Protein AF-K6H192-F1 (afdb_monomer_lite)

Structure (mmCIF, N/CA/C/O backbone):
data_AF-K6H192-F1
#
_entry.id   AF-K6H192-F1
#
loop_
_atom_site.group_PDB
_atom_site.id
_atom_site.type_symbol
_atom_site.label_atom_id
_atom_site.label_alt_id
_atom_site.label_comp_id
_atom_site.label_asym_id
_atom_site.label_entity_id
_atom_site.label_seq_id
_atom_site.pdbx_PDB_ins_code
_atom_site.Cartn_x
_atom_site.Cartn_y
_atom_site.Cartn_z
_atom_site.occupancy
_atom_site.B_iso_or_equiv
_atom_site.auth_seq_id
_atom_site.auth_comp_id
_atom_site.auth_asym_id
_atom_site.auth_atom_id
_atom_site.pdbx_PDB_model_num
ATOM 1 N N . MET A 1 1 ? 25.433 8.983 -32.541 1.00 69.25 1 MET A N 1
ATOM 2 C CA . MET A 1 1 ? 24.505 8.370 -31.562 1.00 69.25 1 MET A CA 1
ATOM 3 C C . MET A 1 1 ? 23.117 8.943 -31.771 1.00 69.25 1 MET A C 1
ATOM 5 O O . MET A 1 1 ? 22.984 10.161 -31.803 1.00 69.25 1 MET A O 1
ATOM 9 N N . ASN A 1 2 ? 22.099 8.099 -31.941 1.00 88.75 2 ASN A N 1
ATOM 10 C CA . ASN A 1 2 ? 20.726 8.570 -32.102 1.00 88.75 2 ASN A CA 1
ATOM 11 C C . ASN A 1 2 ? 20.168 8.999 -30.733 1.00 88.75 2 ASN A C 1
ATOM 13 O O . ASN A 1 2 ? 19.766 8.164 -29.925 1.00 88.75 2 ASN A O 1
ATOM 17 N N . LYS A 1 3 ? 20.200 10.308 -30.457 1.00 91.81 3 LYS A N 1
ATOM 18 C CA . LYS A 1 3 ? 19.786 10.905 -29.176 1.00 91.81 3 LYS A CA 1
ATOM 19 C C . LYS A 1 3 ? 18.352 10.526 -28.791 1.00 91.81 3 LYS A C 1
ATOM 21 O O . LYS A 1 3 ? 18.087 10.279 -27.620 1.00 91.81 3 LYS A O 1
ATOM 26 N N . LEU A 1 4 ? 17.463 10.420 -29.779 1.00 94.38 4 LEU A N 1
ATOM 27 C CA . LEU A 1 4 ? 16.063 10.054 -29.577 1.00 94.38 4 LEU A CA 1
ATOM 28 C C . LEU A 1 4 ? 15.927 8.598 -29.110 1.00 94.38 4 LEU A C 1
ATOM 30 O O . LEU A 1 4 ? 15.203 8.327 -28.157 1.00 94.38 4 LEU A O 1
ATOM 34 N N . ALA A 1 5 ? 16.684 7.676 -29.713 1.00 93.88 5 ALA A N 1
ATOM 35 C CA . ALA A 1 5 ? 16.697 6.273 -29.294 1.00 93.88 5 ALA A CA 1
ATOM 36 C C . ALA A 1 5 ? 17.199 6.110 -27.848 1.00 93.88 5 ALA A C 1
ATOM 38 O O . ALA A 1 5 ? 16.618 5.352 -27.075 1.00 93.88 5 ALA A O 1
ATOM 39 N N . LEU A 1 6 ? 18.233 6.867 -27.459 1.00 93.50 6 LEU A N 1
ATOM 40 C CA . LEU A 1 6 ? 18.745 6.869 -26.086 1.00 93.50 6 LEU A CA 1
ATOM 41 C C . LEU A 1 6 ? 17.708 7.408 -25.087 1.00 93.50 6 LEU A C 1
ATOM 43 O O . LEU A 1 6 ? 17.506 6.811 -24.035 1.00 93.50 6 LEU A O 1
ATOM 47 N N . GLN A 1 7 ? 17.028 8.511 -25.410 1.00 93.75 7 GLN A N 1
ATOM 48 C CA . GLN A 1 7 ? 15.998 9.089 -24.540 1.00 93.75 7 GLN A CA 1
ATOM 49 C C . GLN A 1 7 ? 14.805 8.145 -24.344 1.00 93.75 7 GLN A C 1
ATOM 51 O O . GLN A 1 7 ? 14.357 7.967 -23.214 1.00 93.75 7 GLN A O 1
ATOM 56 N N . LEU A 1 8 ? 14.330 7.501 -25.415 1.00 96.12 8 LEU A N 1
ATOM 57 C CA . LEU A 1 8 ? 13.251 6.514 -25.324 1.00 96.12 8 LEU A CA 1
ATOM 58 C C . LEU A 1 8 ? 13.645 5.321 -24.450 1.00 96.12 8 LEU A C 1
ATOM 60 O O . LEU A 1 8 ? 12.865 4.909 -23.595 1.00 96.12 8 LEU A O 1
ATOM 64 N N . PHE A 1 9 ? 14.863 4.803 -24.623 1.00 94.75 9 PHE A N 1
ATOM 65 C CA . PHE A 1 9 ? 15.369 3.705 -23.805 1.00 94.75 9 PHE A CA 1
ATOM 66 C C . PHE A 1 9 ? 15.406 4.064 -22.313 1.00 94.75 9 PHE A C 1
ATOM 68 O O . PHE A 1 9 ? 14.970 3.271 -21.483 1.00 94.75 9 PHE A O 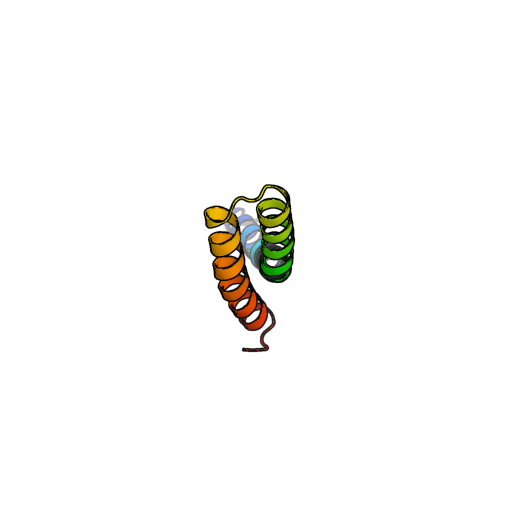1
ATOM 75 N N . LEU A 1 10 ? 15.870 5.270 -21.969 1.00 93.50 10 LEU A N 1
ATOM 76 C CA . LEU A 1 10 ? 15.940 5.728 -20.578 1.00 93.50 10 LEU A CA 1
ATOM 77 C C . LEU A 1 10 ? 14.557 5.830 -19.921 1.00 93.50 10 LEU A C 1
ATOM 79 O O . LEU A 1 10 ? 14.402 5.424 -18.772 1.00 93.50 10 LEU A O 1
ATOM 83 N N . VAL A 1 11 ? 13.546 6.327 -20.643 1.00 95.12 11 VAL A N 1
ATOM 84 C CA . VAL A 1 11 ? 12.161 6.360 -20.140 1.00 95.12 11 VAL A CA 1
ATOM 85 C C . VAL A 1 11 ? 11.641 4.943 -19.924 1.00 95.12 11 VAL A C 1
ATOM 87 O O . VAL A 1 11 ? 11.098 4.643 -18.863 1.00 95.12 11 VAL A O 1
ATOM 90 N N . LEU A 1 12 ? 11.851 4.054 -20.899 1.00 95.25 12 LEU A N 1
ATOM 91 C CA . LEU A 1 12 ? 11.385 2.671 -20.824 1.00 95.25 12 LEU A CA 1
ATOM 92 C C . LEU A 1 12 ? 12.021 1.916 -19.648 1.00 95.25 12 LEU A C 1
ATOM 94 O O . LEU A 1 12 ? 11.337 1.174 -18.950 1.00 95.25 12 LEU A O 1
ATOM 98 N N . ALA A 1 13 ? 13.308 2.159 -19.386 1.00 94.06 13 ALA A N 1
ATOM 99 C CA . ALA A 1 13 ? 14.040 1.569 -18.269 1.00 94.06 13 ALA A CA 1
ATOM 100 C C . ALA A 1 13 ? 13.519 2.019 -16.891 1.00 94.06 13 ALA A C 1
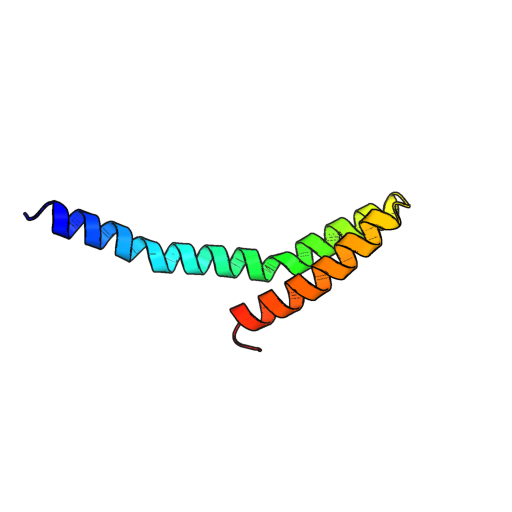ATOM 102 O O . ALA A 1 13 ? 13.713 1.309 -15.905 1.00 94.06 13 ALA A O 1
ATOM 103 N N . PHE A 1 14 ? 12.839 3.166 -16.806 1.00 95.50 14 PHE A N 1
ATOM 104 C CA . PHE A 1 14 ? 12.270 3.669 -15.554 1.00 95.50 14 PHE A CA 1
ATOM 105 C C . PHE A 1 14 ? 10.914 3.034 -15.213 1.00 95.50 14 PHE A C 1
ATOM 107 O O . PHE A 1 14 ? 10.546 2.951 -14.041 1.00 95.50 14 PHE A O 1
ATOM 114 N N . ILE A 1 15 ? 10.178 2.548 -16.219 1.00 95.44 15 ILE A N 1
ATOM 115 C CA . ILE A 1 15 ? 8.827 1.991 -16.050 1.00 95.44 15 ILE A CA 1
ATOM 116 C C . ILE A 1 15 ? 8.798 0.835 -15.030 1.00 95.44 15 ILE A C 1
ATOM 118 O O . ILE A 1 15 ? 7.962 0.892 -14.127 1.00 95.44 15 ILE A O 1
ATOM 122 N N . PRO A 1 16 ? 9.698 -0.172 -15.075 1.00 95.00 16 PRO A N 1
ATOM 123 C CA . PRO A 1 16 ? 9.688 -1.259 -14.094 1.00 95.00 16 PRO A CA 1
ATOM 124 C C . PRO A 1 16 ? 9.897 -0.775 -12.656 1.00 95.00 16 PRO A C 1
ATOM 126 O O . PRO A 1 16 ? 9.257 -1.275 -11.735 1.00 95.00 16 PRO A O 1
ATOM 129 N N . ILE A 1 17 ? 10.761 0.226 -12.460 1.00 95.06 17 ILE A N 1
ATOM 130 C CA . ILE A 1 17 ? 11.037 0.802 -11.138 1.00 95.06 17 ILE A CA 1
ATOM 131 C C . ILE A 1 17 ? 9.806 1.549 -10.622 1.00 95.06 17 ILE A C 1
ATOM 133 O O . ILE A 1 17 ? 9.426 1.378 -9.466 1.00 95.06 17 ILE A O 1
ATOM 137 N N . ALA A 1 18 ? 9.156 2.342 -11.477 1.00 94.88 18 ALA A N 1
ATOM 138 C CA . ALA A 1 18 ? 7.914 3.025 -11.128 1.00 94.88 18 ALA A CA 1
ATOM 139 C C . ALA A 1 18 ? 6.819 2.025 -10.723 1.00 94.88 18 ALA A C 1
ATOM 141 O O . ALA A 1 18 ? 6.199 2.203 -9.677 1.00 94.88 18 ALA A O 1
ATOM 142 N N . ILE A 1 19 ? 6.644 0.938 -11.486 1.00 95.88 19 ILE A N 1
ATOM 143 C CA . ILE A 1 19 ? 5.693 -0.133 -11.152 1.00 95.88 19 ILE A CA 1
ATOM 144 C C . ILE A 1 19 ? 6.031 -0.756 -9.794 1.00 95.88 19 ILE A C 1
ATOM 146 O O . ILE A 1 19 ? 5.142 -0.900 -8.956 1.00 95.88 19 ILE A O 1
ATOM 150 N N . LEU A 1 20 ? 7.304 -1.077 -9.544 1.00 96.06 20 LEU A N 1
ATOM 151 C CA . LEU A 1 20 ? 7.744 -1.644 -8.269 1.00 96.06 20 LEU A CA 1
ATOM 152 C C . LEU A 1 20 ? 7.414 -0.709 -7.097 1.00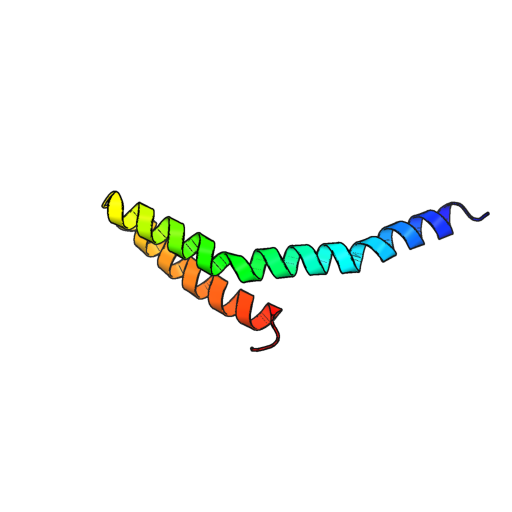 96.06 20 LEU A C 1
ATOM 154 O O . LEU A 1 20 ? 6.799 -1.136 -6.123 1.00 96.06 20 LEU A O 1
ATOM 158 N N . ILE A 1 21 ? 7.760 0.574 -7.201 1.00 97.00 21 ILE A N 1
ATOM 159 C CA . ILE A 1 21 ? 7.494 1.556 -6.142 1.00 97.00 21 ILE A CA 1
ATOM 160 C C . ILE A 1 21 ? 5.987 1.691 -5.903 1.00 97.00 21 ILE A C 1
ATOM 162 O O . ILE A 1 21 ? 5.538 1.616 -4.759 1.00 97.00 21 ILE A O 1
ATOM 166 N N . SER A 1 22 ? 5.189 1.832 -6.964 1.00 95.38 22 SER A N 1
ATOM 167 C CA . SER A 1 22 ? 3.730 1.908 -6.854 1.00 95.38 22 SER A CA 1
ATOM 168 C C . SER A 1 22 ? 3.134 0.649 -6.224 1.00 95.38 22 SER A C 1
ATOM 170 O O . SER A 1 22 ? 2.243 0.762 -5.384 1.00 95.38 22 SER A O 1
ATOM 172 N N . SER A 1 23 ? 3.651 -0.537 -6.561 1.00 96.19 23 SER A N 1
ATOM 173 C CA . SER A 1 23 ? 3.184 -1.802 -5.983 1.00 96.19 23 SER A CA 1
ATOM 174 C C . SER A 1 23 ? 3.423 -1.872 -4.472 1.00 96.19 23 SER A C 1
ATOM 176 O O . SER A 1 23 ? 2.523 -2.256 -3.724 1.00 96.19 23 SER A O 1
ATOM 178 N N . ILE A 1 24 ? 4.586 -1.405 -4.003 1.00 96.69 24 ILE A N 1
ATOM 179 C CA . ILE A 1 24 ? 4.919 -1.338 -2.574 1.00 96.69 24 ILE A CA 1
ATOM 180 C C . ILE A 1 24 ? 3.975 -0.368 -1.860 1.00 96.69 24 ILE A C 1
ATOM 182 O O . ILE A 1 24 ? 3.420 -0.707 -0.816 1.00 96.69 24 ILE A O 1
ATOM 186 N N . ILE A 1 25 ? 3.747 0.816 -2.435 1.00 97.62 25 ILE A N 1
ATOM 187 C CA . ILE A 1 25 ? 2.848 1.825 -1.859 1.00 97.62 25 ILE A CA 1
ATOM 188 C C . ILE A 1 25 ? 1.426 1.267 -1.712 1.00 97.62 25 ILE A C 1
ATOM 190 O O . ILE A 1 25 ? 0.840 1.378 -0.636 1.00 97.62 25 ILE A O 1
ATOM 194 N N . ILE A 1 26 ? 0.884 0.633 -2.758 1.00 97.31 26 ILE A N 1
ATOM 195 C CA . ILE A 1 26 ? -0.465 0.046 -2.717 1.00 97.31 26 ILE A CA 1
ATOM 196 C C . ILE A 1 26 ? -0.533 -1.075 -1.677 1.00 97.31 26 ILE A C 1
ATOM 198 O O . ILE A 1 26 ? -1.483 -1.133 -0.900 1.00 97.31 26 ILE A O 1
ATOM 202 N N . THR A 1 27 ? 0.498 -1.919 -1.603 1.00 97.50 27 THR A N 1
ATOM 203 C CA . THR A 1 27 ? 0.561 -3.021 -0.631 1.00 97.50 27 THR A CA 1
ATOM 204 C C . THR A 1 27 ? 0.536 -2.521 0.818 1.00 97.50 27 THR A C 1
ATOM 206 O O . THR A 1 27 ? -0.023 -3.179 1.692 1.00 97.50 27 THR A O 1
ATOM 209 N N . LEU A 1 28 ? 1.093 -1.336 1.086 1.00 97.94 28 LEU A N 1
ATOM 210 C CA . LEU A 1 28 ? 1.103 -0.716 2.416 1.00 97.94 28 LEU A CA 1
ATOM 211 C C . LEU A 1 28 ? -0.163 0.099 2.734 1.00 97.94 28 LEU A C 1
ATOM 213 O O . LEU A 1 28 ? -0.388 0.446 3.896 1.00 97.94 28 LEU A O 1
ATOM 217 N N . ALA A 1 29 ? -1.015 0.392 1.748 1.00 97.81 29 ALA A N 1
ATOM 218 C CA . ALA A 1 29 ? -2.216 1.208 1.932 1.00 97.81 29 ALA A CA 1
ATOM 219 C C . ALA A 1 29 ? -3.188 0.695 3.024 1.00 97.81 29 ALA A C 1
ATOM 221 O O . ALA A 1 29 ? -3.716 1.529 3.768 1.00 97.81 29 ALA A O 1
ATOM 222 N N . PRO A 1 30 ? -3.401 -0.627 3.217 1.00 98.06 30 PRO A N 1
ATOM 223 C CA . PRO A 1 30 ? -4.229 -1.131 4.316 1.00 98.06 30 PRO A CA 1
ATOM 224 C C . PRO A 1 30 ? -3.674 -0.770 5.700 1.00 98.06 30 PRO A C 1
ATOM 226 O O . PRO A 1 30 ? -4.442 -0.417 6.594 1.00 98.06 30 PRO A O 1
ATOM 229 N N . LEU A 1 31 ? -2.346 -0.800 5.877 1.00 97.81 31 LEU A N 1
ATOM 230 C CA . LEU A 1 31 ? -1.695 -0.428 7.140 1.00 97.81 31 LEU A CA 1
ATOM 231 C C . LEU A 1 31 ? -1.856 1.064 7.433 1.00 97.81 31 LEU A C 1
ATOM 233 O O . LEU A 1 31 ? -2.069 1.457 8.580 1.00 97.81 31 LEU A O 1
ATOM 237 N N . TYR A 1 32 ? -1.795 1.896 6.394 1.00 97.88 32 TYR A N 1
ATOM 238 C CA . TYR A 1 32 ? -2.049 3.324 6.529 1.00 97.88 32 TYR A CA 1
ATOM 239 C C . TYR A 1 32 ? -3.496 3.598 6.966 1.00 97.88 32 TYR A C 1
ATOM 241 O O . TYR A 1 32 ? -3.720 4.307 7.948 1.00 97.88 32 TYR A O 1
ATOM 249 N N . CYS A 1 33 ? -4.474 2.961 6.311 1.00 98.25 33 CYS A N 1
ATOM 250 C CA . CYS A 1 33 ? -5.887 3.065 6.690 1.00 98.25 33 CYS A CA 1
ATOM 251 C C . CYS A 1 33 ? -6.130 2.572 8.124 1.00 98.25 33 CYS A C 1
ATOM 253 O O . CYS A 1 33 ? -6.873 3.201 8.873 1.00 98.25 33 CYS A O 1
ATOM 255 N N . TRP A 1 34 ? -5.462 1.490 8.537 1.00 98.00 34 TRP A N 1
ATOM 256 C CA . TRP A 1 34 ? -5.515 0.979 9.907 1.00 98.00 34 TRP A CA 1
ATOM 257 C C . TRP A 1 34 ? -5.021 2.005 10.936 1.00 98.00 34 TRP A C 1
ATOM 259 O O . TRP A 1 34 ? -5.702 2.253 11.932 1.00 98.00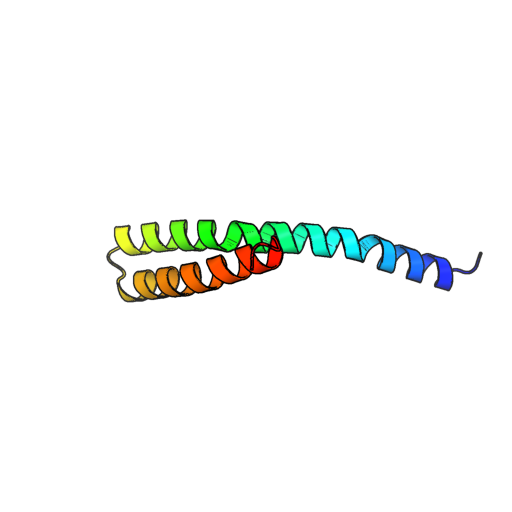 34 TRP A O 1
ATOM 269 N N . GLY A 1 35 ? -3.878 2.650 10.685 1.00 98.19 35 GLY A N 1
ATOM 270 C CA . GLY A 1 35 ? -3.346 3.683 11.577 1.00 98.19 35 GLY A CA 1
ATOM 271 C C . GLY A 1 35 ? -4.291 4.879 11.724 1.00 98.19 35 GLY A C 1
ATOM 272 O O . GLY A 1 35 ? -4.517 5.367 12.834 1.00 98.19 35 GLY A O 1
ATOM 273 N N . LEU A 1 36 ? -4.900 5.316 10.618 1.00 98.38 36 LEU A N 1
ATOM 274 C CA . LEU A 1 36 ? -5.865 6.416 10.627 1.00 98.38 36 LEU A CA 1
ATOM 275 C C . LEU A 1 36 ? -7.189 6.041 11.300 1.00 98.38 36 LEU A C 1
ATOM 277 O O . LEU A 1 36 ? -7.715 6.836 12.076 1.00 98.38 36 LEU A O 1
ATOM 281 N N . ALA A 1 37 ? -7.681 4.816 11.104 1.00 98.44 37 ALA A N 1
ATOM 282 C CA . ALA A 1 37 ? -8.854 4.309 11.813 1.00 98.44 37 ALA A CA 1
ATOM 283 C C . ALA A 1 37 ? -8.630 4.293 13.336 1.00 98.44 37 ALA A C 1
ATOM 285 O O . ALA A 1 37 ? -9.495 4.732 14.093 1.00 98.44 37 ALA A O 1
ATOM 286 N N . ILE A 1 38 ? -7.450 3.864 13.804 1.00 98.44 38 ILE A N 1
ATOM 287 C CA . ILE A 1 38 ? -7.098 3.915 15.233 1.00 98.44 38 ILE A CA 1
ATOM 288 C C . ILE A 1 38 ? -7.093 5.353 15.751 1.00 98.44 38 ILE A C 1
ATOM 290 O O . ILE A 1 38 ? -7.603 5.610 16.843 1.00 98.44 38 ILE A O 1
ATOM 294 N N . ASN A 1 39 ? -6.524 6.292 14.997 1.00 98.38 39 ASN A N 1
ATOM 295 C CA . ASN A 1 39 ? -6.520 7.695 15.400 1.00 98.38 39 ASN A CA 1
ATOM 296 C C . ASN A 1 39 ? -7.944 8.252 15.480 1.00 98.38 39 ASN A C 1
ATOM 298 O O . ASN A 1 39 ? -8.303 8.835 16.501 1.00 98.38 39 ASN A O 1
ATOM 302 N N . ALA A 1 40 ? -8.780 8.003 14.473 1.00 98.19 40 ALA A N 1
ATOM 303 C CA . ALA A 1 40 ? -10.177 8.424 14.480 1.00 98.19 40 ALA A CA 1
ATOM 304 C C . ALA A 1 40 ? -10.944 7.849 15.683 1.00 98.19 40 ALA A C 1
ATOM 306 O O . ALA A 1 40 ? -11.670 8.578 16.359 1.00 98.19 40 ALA A O 1
ATOM 307 N N . TYR A 1 41 ? -10.709 6.575 16.018 1.00 98.06 41 TYR A N 1
ATOM 308 C CA . TYR A 1 41 ? -11.260 5.951 17.221 1.00 98.06 41 TYR A CA 1
ATOM 309 C C . TYR A 1 41 ? -10.800 6.658 18.506 1.00 98.06 41 TYR A C 1
ATOM 311 O O . TYR A 1 41 ? -11.624 6.987 19.355 1.00 98.06 41 TYR A O 1
ATOM 319 N N . ARG A 1 42 ? -9.499 6.955 18.641 1.00 98.25 42 ARG A N 1
ATOM 320 C CA . ARG A 1 42 ? -8.940 7.660 19.814 1.00 98.25 42 ARG A CA 1
ATOM 321 C C . ARG A 1 42 ? -9.522 9.059 20.006 1.00 98.25 42 ARG A C 1
ATOM 323 O O . ARG A 1 42 ? -9.672 9.491 21.145 1.00 98.25 42 ARG A O 1
ATOM 330 N N . TYR A 1 43 ? -9.851 9.750 18.918 1.00 98.12 43 TYR A N 1
ATOM 331 C CA . TYR A 1 43 ? -10.462 11.082 18.949 1.00 98.12 43 TYR A CA 1
ATOM 332 C C . TYR A 1 43 ? -11.997 11.055 18.929 1.00 98.12 43 TYR A C 1
ATOM 334 O O . TYR A 1 43 ? -12.617 12.106 18.779 1.00 98.12 43 TYR A O 1
ATOM 342 N N . ASN A 1 44 ? -12.625 9.883 19.098 1.00 97.44 44 ASN A N 1
ATOM 343 C CA . ASN A 1 44 ? -14.081 9.713 19.066 1.00 97.44 44 ASN A CA 1
ATOM 344 C C . ASN A 1 44 ? -14.741 10.248 17.773 1.00 97.44 44 ASN A C 1
ATOM 346 O O . ASN A 1 44 ? -15.918 10.615 17.765 1.00 97.44 44 ASN A O 1
ATOM 350 N N . ASN A 1 45 ? -13.995 10.277 16.663 1.00 98.25 45 ASN A N 1
ATOM 351 C CA . ASN A 1 45 ? -14.486 10.726 15.365 1.00 98.25 45 ASN A CA 1
ATOM 352 C C . ASN A 1 45 ? -15.089 9.546 14.592 1.00 98.25 45 ASN A C 1
ATOM 354 O O . ASN A 1 45 ? -14.407 8.835 13.852 1.00 98.25 45 ASN A O 1
ATOM 358 N N . THR A 1 46 ? -16.384 9.315 14.791 1.00 97.69 46 THR A N 1
ATOM 359 C CA . THR A 1 46 ? -17.083 8.145 14.243 1.00 97.69 46 THR A CA 1
ATOM 360 C C . THR A 1 46 ? -17.198 8.170 12.721 1.00 97.69 46 THR A C 1
ATOM 362 O O . THR A 1 46 ? -17.040 7.126 12.093 1.00 97.69 46 THR A O 1
ATOM 365 N N . SER A 1 47 ? -17.432 9.333 12.107 1.00 97.75 47 SER A N 1
ATOM 366 C CA . SER A 1 47 ? -17.545 9.446 10.646 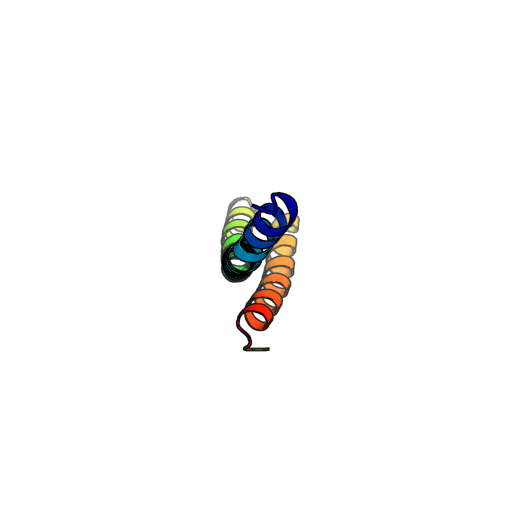1.00 97.75 47 SER A CA 1
ATOM 367 C C . SER A 1 47 ? -16.226 9.100 9.957 1.00 97.75 47 SER A C 1
ATOM 369 O O . SER A 1 47 ? -16.202 8.307 9.016 1.00 97.75 47 SER A O 1
ATOM 371 N N . GLU A 1 48 ? -15.121 9.633 10.475 1.00 97.88 48 GLU A N 1
ATOM 372 C CA . GLU A 1 48 ? -13.781 9.365 9.964 1.00 97.88 48 GLU A CA 1
ATOM 373 C C . GLU A 1 48 ? -13.349 7.912 10.216 1.00 97.88 48 GLU A C 1
ATOM 375 O O . GLU A 1 48 ? -12.762 7.281 9.338 1.00 97.88 48 GLU A O 1
ATOM 380 N N . LEU A 1 49 ? -13.705 7.335 11.369 1.00 98.50 49 LEU A N 1
ATOM 381 C CA . LEU A 1 49 ? -13.461 5.922 11.662 1.00 98.50 49 LEU A CA 1
ATOM 382 C C . LEU A 1 49 ? -14.094 5.014 10.601 1.00 98.50 49 LEU A C 1
ATOM 384 O O . LEU A 1 49 ? -13.407 4.169 10.027 1.00 98.50 49 LEU A O 1
ATOM 388 N N . TYR A 1 50 ? -15.389 5.189 10.318 1.00 98.25 50 TYR A N 1
ATOM 389 C CA . TYR A 1 50 ? -16.080 4.363 9.324 1.00 98.25 50 TYR A CA 1
ATOM 390 C C . TYR A 1 50 ? -15.542 4.583 7.909 1.00 98.25 50 TYR A C 1
ATOM 392 O O . TYR A 1 50 ? -15.452 3.623 7.141 1.00 98.25 50 TYR A O 1
ATOM 400 N N . PHE A 1 51 ? -15.129 5.809 7.579 1.00 98.44 51 PHE A N 1
ATOM 401 C CA . PHE A 1 51 ? -14.461 6.099 6.315 1.00 98.44 51 PHE A CA 1
ATOM 402 C C . PHE A 1 51 ? -13.156 5.302 6.170 1.00 98.44 51 PHE A C 1
ATOM 404 O O . PHE A 1 51 ? -12.984 4.587 5.181 1.00 98.44 51 PHE A O 1
ATOM 411 N N . TRP A 1 52 ? -12.263 5.350 7.165 1.00 98.50 52 TRP A N 1
ATOM 412 C CA . TRP A 1 52 ? -10.988 4.627 7.104 1.00 98.50 52 TRP A CA 1
ATOM 413 C C . TRP A 1 52 ? -11.152 3.109 7.159 1.00 98.50 52 TRP A C 1
ATOM 415 O O . TRP A 1 52 ? -10.382 2.400 6.514 1.00 98.50 52 TRP A O 1
ATOM 425 N N . LEU A 1 53 ? -12.171 2.595 7.854 1.00 98.38 53 LEU A N 1
ATOM 426 C CA . LEU A 1 53 ? -12.508 1.169 7.819 1.00 98.38 53 LEU A CA 1
ATOM 427 C C . LEU A 1 53 ? -12.950 0.727 6.417 1.00 98.38 53 LEU A C 1
ATOM 429 O O . LEU A 1 53 ? -12.427 -0.260 5.901 1.00 98.38 53 LEU A O 1
ATOM 433 N N . ALA A 1 54 ? -13.857 1.469 5.772 1.00 98.38 54 ALA A N 1
ATOM 434 C CA . ALA A 1 54 ? -14.307 1.163 4.413 1.00 98.38 54 ALA A CA 1
ATOM 435 C C . ALA A 1 54 ? -13.150 1.243 3.402 1.00 98.38 54 ALA A C 1
ATOM 437 O O . ALA A 1 54 ? -12.944 0.319 2.613 1.00 98.38 54 ALA A O 1
ATOM 438 N N . MET A 1 55 ? -12.341 2.304 3.477 1.00 98.31 55 MET A N 1
ATOM 439 C CA . MET A 1 55 ? -11.148 2.457 2.641 1.00 98.31 55 MET A CA 1
ATOM 440 C C . MET A 1 55 ? -10.110 1.365 2.903 1.00 98.31 55 MET A C 1
ATOM 442 O O . MET A 1 55 ? -9.485 0.891 1.959 1.00 98.31 55 MET A O 1
ATOM 446 N N . GLY A 1 56 ? -9.960 0.915 4.150 1.00 98.19 56 GLY A N 1
ATOM 447 C CA . GLY A 1 56 ? -9.076 -0.189 4.513 1.00 98.19 56 GLY A CA 1
ATOM 448 C C . GLY A 1 56 ? -9.462 -1.501 3.832 1.00 98.19 56 GLY A C 1
ATOM 449 O O . GLY A 1 56 ? -8.586 -2.202 3.331 1.00 98.19 56 GLY A O 1
ATOM 450 N N . VAL A 1 57 ? -10.762 -1.804 3.736 1.00 98.31 57 VAL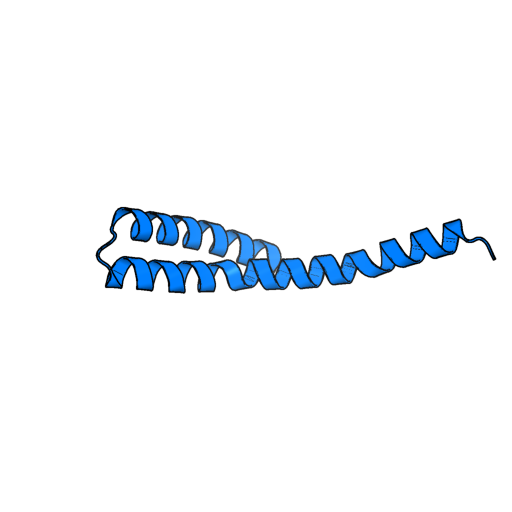 A N 1
ATOM 451 C CA . VAL A 1 57 ? -11.258 -2.983 3.004 1.00 98.31 57 VAL A CA 1
ATOM 452 C C . VAL A 1 57 ? -10.959 -2.865 1.508 1.00 98.31 57 VAL A C 1
ATOM 454 O O . VAL A 1 57 ? -10.439 -3.807 0.914 1.00 98.31 57 VAL A O 1
ATOM 457 N N . VAL A 1 58 ? -11.217 -1.703 0.897 1.00 98.38 58 VAL A N 1
ATOM 458 C CA . VAL A 1 58 ? -10.894 -1.461 -0.523 1.00 98.38 58 VAL A CA 1
ATOM 459 C C . VAL A 1 58 ? -9.390 -1.603 -0.777 1.00 98.38 58 VAL A C 1
ATOM 461 O O . VAL A 1 58 ? -8.976 -2.303 -1.701 1.00 98.38 58 VAL A O 1
ATOM 464 N N . ALA A 1 59 ? -8.564 -0.987 0.071 1.00 97.94 59 ALA A N 1
ATOM 465 C CA . ALA A 1 59 ? -7.111 -1.065 -0.009 1.00 97.94 59 ALA A CA 1
ATOM 466 C C . ALA A 1 59 ? -6.606 -2.504 0.158 1.00 97.94 59 ALA A C 1
ATOM 468 O O . ALA A 1 59 ? -5.652 -2.891 -0.511 1.00 97.94 59 ALA A O 1
ATOM 469 N N . PHE A 1 60 ? -7.241 -3.306 1.018 1.00 98.06 60 PHE A N 1
ATOM 470 C CA . PHE A 1 60 ? -6.871 -4.704 1.231 1.00 98.06 60 PHE A CA 1
ATOM 471 C C . PHE A 1 60 ? -7.042 -5.530 -0.046 1.00 98.06 60 PHE A C 1
ATOM 473 O O . PHE A 1 60 ? -6.106 -6.210 -0.459 1.00 98.06 60 PHE A O 1
ATOM 480 N N . PHE A 1 61 ? -8.185 -5.417 -0.729 1.00 98.19 61 PHE A N 1
ATOM 481 C CA . PHE A 1 61 ? -8.395 -6.124 -1.997 1.00 98.19 61 PHE A CA 1
ATOM 482 C C . PHE A 1 61 ? -7.468 -5.625 -3.111 1.00 98.19 61 PHE A C 1
ATOM 484 O O . PHE A 1 61 ? -6.940 -6.438 -3.866 1.00 98.19 61 PHE A O 1
ATOM 491 N N . LEU A 1 62 ? -7.206 -4.315 -3.183 1.00 97.69 62 LEU A N 1
ATOM 492 C CA . LEU A 1 62 ? -6.222 -3.766 -4.124 1.00 97.69 62 LEU A CA 1
ATOM 493 C C . LEU A 1 62 ? -4.809 -4.301 -3.860 1.00 97.69 62 LEU A C 1
ATOM 495 O O . LEU A 1 62 ? -4.101 -4.636 -4.807 1.00 97.69 62 LEU A O 1
ATOM 499 N N . ALA A 1 63 ? -4.402 -4.420 -2.595 1.00 98.00 63 ALA A N 1
ATOM 500 C CA . ALA A 1 63 ? -3.115 -5.001 -2.227 1.00 98.00 63 ALA A CA 1
ATOM 501 C C . ALA A 1 63 ? -3.026 -6.481 -2.632 1.00 98.00 63 ALA A C 1
ATOM 503 O O . ALA A 1 63 ? -2.022 -6.889 -3.209 1.00 98.00 63 ALA A O 1
ATOM 504 N N . LEU A 1 64 ? -4.079 -7.273 -2.399 1.00 98.00 64 LEU A N 1
ATOM 505 C CA . LEU A 1 64 ? -4.116 -8.677 -2.826 1.00 98.00 64 LEU A CA 1
ATOM 506 C C . LEU A 1 64 ? -4.020 -8.830 -4.348 1.00 98.00 64 LEU A C 1
ATOM 508 O O . LEU A 1 64 ? -3.285 -9.698 -4.815 1.00 98.00 64 LEU A O 1
ATOM 512 N N . PHE A 1 65 ? -4.704 -7.965 -5.101 1.00 97.06 65 PHE A N 1
ATOM 513 C CA . PHE A 1 65 ? -4.622 -7.938 -6.562 1.00 97.06 65 PHE A CA 1
ATOM 514 C C . PHE A 1 65 ? -3.206 -7.603 -7.049 1.00 97.06 65 PHE A C 1
ATOM 516 O O . PHE A 1 65 ? -2.647 -8.293 -7.896 1.00 97.06 65 PHE A O 1
ATOM 523 N N . VAL A 1 66 ? -2.572 -6.578 -6.467 1.00 96.50 66 VAL A N 1
ATOM 524 C CA . VAL A 1 66 ? -1.192 -6.189 -6.808 1.00 96.50 66 VAL A CA 1
ATOM 525 C C . VAL A 1 66 ? -0.178 -7.284 -6.460 1.00 96.50 66 VAL A C 1
ATOM 527 O O . VAL A 1 66 ? 0.793 -7.470 -7.191 1.00 96.50 66 VAL A O 1
ATOM 530 N N . LEU A 1 67 ? -0.404 -8.028 -5.375 1.00 96.00 67 LEU A N 1
ATOM 531 C CA . LEU A 1 67 ? 0.429 -9.167 -4.981 1.00 96.00 67 LEU A CA 1
ATOM 532 C C . LEU A 1 67 ? 0.159 -10.440 -5.805 1.00 96.00 67 LEU A C 1
ATOM 534 O O . LEU A 1 67 ? 0.879 -11.423 -5.638 1.00 96.00 67 LEU A O 1
ATOM 538 N N . GLY A 1 68 ? -0.855 -10.442 -6.677 1.00 95.12 68 GLY A N 1
ATOM 539 C CA . GLY A 1 68 ? -1.238 -11.601 -7.489 1.00 95.12 68 GLY A CA 1
ATOM 540 C C . GLY A 1 68 ? -1.909 -12.726 -6.697 1.00 95.12 68 GLY A C 1
ATOM 541 O O . GLY A 1 68 ? -1.880 -13.877 -7.127 1.00 95.12 68 GLY A O 1
ATOM 542 N N . VAL A 1 69 ? -2.471 -12.415 -5.525 1.00 96.50 69 VAL A N 1
ATOM 543 C CA . VAL A 1 69 ? -3.236 -13.370 -4.703 1.00 96.50 69 VAL A CA 1
ATOM 544 C C . VAL A 1 69 ? -4.689 -13.464 -5.177 1.00 96.50 69 VAL A C 1
ATOM 546 O O . VAL A 1 69 ? -5.293 -14.533 -5.080 1.00 96.50 69 VAL A O 1
ATOM 549 N N . LEU A 1 70 ? -5.237 -12.347 -5.663 1.00 93.31 70 LEU A N 1
ATOM 550 C CA . LEU A 1 70 ? -6.595 -12.204 -6.192 1.00 93.31 70 LEU A CA 1
ATOM 551 C C . LEU A 1 70 ? -6.532 -11.810 -7.670 1.00 93.31 70 LEU A C 1
ATOM 553 O O . LEU A 1 70 ? -7.317 -12.375 -8.459 1.00 93.31 70 LEU A O 1
#

pLDDT: mean 96.35, std 3.78, range [69.25, 98.5]

Foldseek 3Di:
DPPVVVVVVVVVVCVVVVLVVVLVVLLCLLVVLVVQLVVCVVVVNPVSNVVSVVSSVVSNVSNCVSVVVD

Radius of gyration: 18.55 Å; chains: 1; bounding box: 42×24×52 Å

Secondary structure (DSSP, 8-state):
--HHHHHHHHHHHHHHHHHHHHHHHHHHHHHHHHHHHHHHHHTT-HHHHHHHHHHHHHHHHHHHHHTT--

Organism: NCBI:txid1208365

Sequence (70 aa):
MNKLALQLFLVLAFIPIAILISSIIITLAPLYCWGLAINAYRYNNTSELYFWLAMGVVAFFLALFVLGVL